Protein AF-A0A2A2H019-F1 (afdb_monomer_lite)

pLDDT: mean 72.98, std 15.95, range [39.0, 92.25]

Sequence (116 aa):
MIKTFDDFLSETIPDGFGGMSERRYVWSHLHIEQARKVWLAAQRAAKVDSLQTGPTCGGTRFIGYEEMEKKLNKSRTTIWRMVRKGELPKPKVTQGGLFLGWPEETYSEWIELQNN

Structure (mmCIF, N/CA/C/O backbone):
data_AF-A0A2A2H019-F1
#
_entry.id   AF-A0A2A2H019-F1
#
loop_
_atom_site.group_PDB
_atom_site.id
_atom_site.type_symbol
_atom_site.label_atom_id
_atom_site.label_alt_id
_atom_site.label_comp_id
_atom_site.label_asym_id
_atom_site.label_entity_id
_atom_site.label_seq_id
_atom_site.pdbx_PDB_ins_code
_atom_site.Cartn_x
_atom_site.Cartn_y
_atom_site.Cartn_z
_atom_site.occupancy
_atom_site.B_iso_or_equiv
_atom_site.auth_seq_id
_atom_site.auth_comp_id
_atom_site.auth_asym_id
_atom_site.auth_atom_id
_atom_site.pdbx_PDB_model_num
ATOM 1 N N . MET A 1 1 ? 24.109 17.524 -27.778 1.00 53.25 1 MET A N 1
ATOM 2 C CA . MET A 1 1 ? 22.737 16.964 -27.712 1.00 53.25 1 MET A CA 1
ATOM 3 C C . MET A 1 1 ? 22.307 16.742 -29.144 1.00 53.25 1 MET A C 1
ATOM 5 O O . MET A 1 1 ? 22.002 17.718 -29.817 1.00 53.25 1 MET A O 1
ATOM 9 N N . ILE A 1 2 ? 22.367 15.491 -29.596 1.00 58.34 2 ILE A N 1
ATOM 10 C CA . ILE A 1 2 ? 22.163 15.132 -30.996 1.00 58.34 2 ILE A CA 1
ATOM 11 C C . ILE A 1 2 ? 20.698 15.343 -31.365 1.00 58.34 2 ILE A C 1
ATOM 13 O O . ILE A 1 2 ? 19.823 14.644 -30.854 1.00 58.34 2 ILE A O 1
ATOM 17 N N . LYS A 1 3 ? 20.413 16.344 -32.203 1.00 63.62 3 LYS A N 1
ATOM 18 C CA . LYS A 1 3 ? 19.028 16.718 -32.563 1.00 63.62 3 LYS A CA 1
ATOM 19 C C . LYS A 1 3 ? 18.567 16.121 -33.891 1.00 63.62 3 LYS A C 1
ATOM 21 O O . LYS A 1 3 ? 17.367 15.942 -34.089 1.00 63.62 3 LYS A O 1
ATOM 26 N N . THR A 1 4 ? 19.503 15.770 -34.769 1.00 68.88 4 THR A N 1
ATOM 27 C CA . THR A 1 4 ? 19.220 15.349 -36.147 1.00 68.88 4 THR A CA 1
ATOM 28 C C . THR A 1 4 ? 20.100 14.156 -36.519 1.00 68.88 4 THR A C 1
ATOM 30 O O . THR A 1 4 ? 21.200 14.010 -36.001 1.00 68.88 4 THR A O 1
ATOM 33 N N . PHE A 1 5 ? 19.631 13.295 -37.426 1.00 60.84 5 PHE A N 1
ATOM 34 C CA . PHE A 1 5 ? 20.402 12.144 -37.918 1.00 60.84 5 PHE A CA 1
ATOM 35 C C . PHE A 1 5 ? 21.748 12.544 -38.558 1.00 60.84 5 PHE A C 1
ATOM 37 O O . PHE A 1 5 ? 22.712 11.800 -38.458 1.00 60.84 5 PHE A O 1
ATOM 44 N N . ASP A 1 6 ? 21.834 13.735 -39.154 1.00 66.69 6 ASP A N 1
ATOM 45 C CA . ASP A 1 6 ? 23.068 14.282 -39.742 1.00 66.69 6 ASP A CA 1
ATOM 46 C C . ASP A 1 6 ? 24.155 14.562 -38.681 1.00 66.69 6 ASP A C 1
ATOM 48 O O . ASP A 1 6 ? 25.321 14.227 -38.856 1.00 66.69 6 ASP A O 1
ATOM 52 N N . ASP A 1 7 ? 23.735 15.054 -37.513 1.00 68.12 7 ASP A N 1
ATOM 53 C CA . ASP A 1 7 ? 24.595 15.323 -36.354 1.00 68.12 7 ASP A CA 1
ATOM 54 C C . ASP A 1 7 ? 25.137 14.010 -35.746 1.00 68.12 7 ASP A C 1
ATOM 56 O O . ASP A 1 7 ? 26.309 13.909 -35.393 1.00 68.12 7 ASP A O 1
ATOM 60 N N . PHE A 1 8 ? 24.316 12.948 -35.744 1.00 64.19 8 PHE A N 1
ATOM 61 C CA . PHE A 1 8 ? 24.730 11.591 -35.355 1.00 64.19 8 PHE A CA 1
ATOM 62 C C . PHE A 1 8 ? 25.810 11.014 -36.285 1.00 64.19 8 PHE A C 1
ATOM 64 O O . PHE A 1 8 ? 26.733 10.329 -35.837 1.00 64.19 8 PHE A O 1
ATOM 71 N N . LEU A 1 9 ? 25.704 11.287 -37.588 1.00 65.38 9 LEU A N 1
ATOM 72 C CA . LEU A 1 9 ? 26.721 10.878 -38.554 1.00 65.38 9 LEU A CA 1
ATOM 73 C C . LEU A 1 9 ? 28.019 11.677 -38.381 1.00 65.38 9 LEU A C 1
ATOM 75 O O . LEU A 1 9 ? 29.087 11.114 -38.583 1.00 65.38 9 LEU A O 1
ATOM 79 N N . SER A 1 10 ? 27.950 12.947 -37.973 1.00 61.78 10 SER A N 1
ATOM 80 C CA . SER A 1 10 ? 29.143 13.769 -37.728 1.00 61.78 10 SER A CA 1
ATOM 81 C C . SER A 1 10 ? 29.943 13.323 -36.500 1.00 61.78 10 SER A C 1
ATOM 83 O O . SER A 1 10 ? 31.165 13.396 -36.522 1.00 61.78 10 SER A O 1
ATOM 85 N N . GLU A 1 11 ? 29.281 12.862 -35.436 1.00 63.78 11 GLU A N 1
ATOM 86 C CA . GLU A 1 11 ? 29.934 12.468 -34.173 1.00 63.78 11 GLU A CA 1
ATOM 87 C C . GLU A 1 11 ? 30.585 11.075 -34.239 1.00 63.78 11 GLU A C 1
ATOM 89 O O . GLU A 1 11 ? 31.531 10.772 -33.515 1.00 63.78 11 GLU A O 1
ATOM 94 N N . THR A 1 12 ? 30.103 10.212 -35.134 1.00 59.12 12 THR A N 1
ATOM 95 C CA . THR A 1 12 ? 30.624 8.845 -35.310 1.00 59.12 12 THR A CA 1
ATOM 96 C C . THR A 1 12 ? 31.840 8.765 -36.242 1.00 59.12 12 THR A C 1
ATOM 98 O O . THR A 1 12 ? 32.381 7.676 -36.452 1.00 59.12 12 THR A O 1
ATOM 101 N N . ILE A 1 13 ? 32.300 9.899 -36.782 1.00 56.59 13 ILE A N 1
ATOM 102 C CA . ILE A 1 13 ? 33.454 9.985 -37.682 1.00 56.59 13 ILE A CA 1
ATOM 103 C C . ILE A 1 13 ? 34.650 10.566 -36.909 1.00 56.59 13 ILE A C 1
ATOM 105 O O . ILE A 1 13 ? 34.541 11.659 -36.366 1.00 56.59 13 ILE A O 1
ATOM 109 N N . PRO A 1 14 ? 35.812 9.888 -36.864 1.00 51.22 14 PRO A N 1
ATOM 110 C CA . PRO A 1 14 ? 37.002 10.445 -36.227 1.00 51.22 14 PRO A CA 1
ATOM 111 C C . PRO A 1 14 ? 37.496 11.695 -36.978 1.00 51.22 14 PRO A C 1
ATOM 113 O O . PRO A 1 14 ? 37.620 11.665 -38.205 1.00 51.22 14 PRO A O 1
ATOM 116 N N . ASP A 1 15 ? 37.846 12.748 -36.226 1.00 53.81 15 ASP A N 1
ATOM 117 C CA . ASP A 1 15 ? 38.264 14.110 -36.641 1.00 53.81 15 ASP A CA 1
ATOM 118 C C . ASP A 1 15 ? 39.501 14.207 -37.574 1.00 53.81 15 ASP A C 1
ATOM 120 O O . ASP A 1 15 ? 40.089 15.270 -37.765 1.00 53.81 15 ASP A O 1
ATOM 124 N N . GLY A 1 16 ? 39.929 13.106 -38.192 1.00 49.03 16 GLY A N 1
ATOM 125 C CA . GLY A 1 16 ? 41.088 13.042 -39.084 1.00 49.03 16 GLY A CA 1
ATOM 126 C C . GLY A 1 16 ? 40.812 13.379 -40.554 1.00 49.03 16 GLY A C 1
ATOM 127 O O . GLY A 1 16 ? 41.742 13.357 -41.357 1.00 49.03 16 GLY A O 1
ATOM 128 N N . PHE A 1 17 ? 39.571 13.673 -40.952 1.00 41.25 17 PHE A N 1
ATOM 129 C CA . PHE A 1 17 ? 39.239 13.949 -42.354 1.00 41.25 17 PHE A CA 1
ATOM 130 C C . PHE A 1 17 ? 38.487 15.274 -42.513 1.00 41.25 17 PHE A C 1
ATOM 132 O O . PHE A 1 17 ? 37.272 15.344 -42.376 1.00 41.25 17 PHE A O 1
ATOM 139 N N . GLY A 1 18 ? 39.237 16.327 -42.851 1.00 40.25 18 GLY A N 1
ATOM 140 C CA . GLY A 1 18 ? 38.727 17.690 -43.000 1.00 40.25 18 GLY A CA 1
ATOM 141 C C . GLY A 1 18 ? 37.672 17.906 -44.097 1.00 40.25 18 GLY A C 1
ATOM 142 O O . GLY A 1 18 ? 37.574 17.138 -45.062 1.00 40.25 18 GLY A O 1
ATOM 143 N N . GLY A 1 19 ? 36.951 19.023 -43.931 1.00 39.00 19 GLY A N 1
ATOM 144 C CA . GLY A 1 19 ? 36.242 19.785 -44.967 1.00 39.00 19 GLY A CA 1
ATOM 145 C C . GLY A 1 19 ? 34.948 19.171 -45.510 1.00 39.00 19 GLY A C 1
ATOM 146 O O . GLY A 1 19 ? 34.956 18.508 -46.546 1.00 39.00 19 GLY A O 1
ATOM 147 N N . MET A 1 20 ? 33.823 19.456 -44.848 1.00 48.69 20 MET A N 1
ATOM 148 C CA . MET A 1 20 ? 32.454 19.147 -45.289 1.00 48.69 20 MET A CA 1
ATOM 149 C C . MET A 1 20 ? 31.993 20.085 -46.420 1.00 48.69 20 MET A C 1
ATOM 151 O O . MET A 1 20 ? 31.319 21.080 -46.176 1.00 48.69 20 MET A O 1
ATOM 155 N N . SER A 1 21 ? 32.330 19.787 -47.671 1.00 45.62 21 SER A N 1
ATOM 156 C CA . SER A 1 21 ? 31.594 20.349 -48.824 1.00 45.62 21 SER A CA 1
ATOM 157 C C . SER A 1 21 ? 31.738 19.538 -50.113 1.00 45.62 21 SER A C 1
ATOM 159 O O . SER A 1 21 ? 30.875 19.634 -50.981 1.00 45.62 21 SER A O 1
ATOM 161 N N . GLU A 1 22 ? 32.753 18.674 -50.225 1.00 43.28 22 GLU A N 1
ATOM 162 C CA . GLU A 1 22 ? 33.086 18.022 -51.504 1.00 43.28 22 GLU A CA 1
ATOM 163 C C . GLU A 1 22 ? 33.030 16.484 -51.498 1.00 43.28 22 GLU A C 1
ATOM 165 O O . GLU A 1 22 ? 33.234 15.843 -52.526 1.00 43.28 22 GLU A O 1
ATOM 170 N N . ARG A 1 23 ? 32.684 15.847 -50.371 1.00 45.66 23 ARG A N 1
ATOM 171 C CA . ARG A 1 23 ? 32.578 14.378 -50.277 1.00 45.66 23 ARG A CA 1
ATOM 172 C C . ARG A 1 23 ? 31.136 13.907 -50.321 1.00 45.66 23 ARG A C 1
ATOM 174 O O . ARG A 1 23 ? 30.563 13.454 -49.334 1.00 45.66 23 ARG A O 1
ATOM 181 N N . ARG A 1 24 ? 30.544 13.986 -51.506 1.00 46.31 24 ARG A N 1
ATOM 182 C CA . ARG A 1 24 ? 29.292 13.294 -51.812 1.00 46.31 24 ARG A CA 1
ATOM 183 C C . ARG A 1 24 ? 29.556 11.773 -51.756 1.00 46.31 24 ARG A C 1
ATOM 185 O O . ARG A 1 24 ? 30.108 11.210 -52.687 1.00 46.31 24 ARG A O 1
ATOM 192 N N . TYR A 1 25 ? 29.172 11.151 -50.636 1.00 51.34 25 TYR A N 1
ATOM 193 C CA . TYR A 1 25 ? 28.910 9.714 -50.431 1.00 51.34 25 TYR A CA 1
ATOM 194 C C . TYR A 1 25 ? 30.028 8.707 -50.798 1.00 51.34 25 TYR A C 1
ATOM 196 O O . TYR A 1 25 ? 29.990 8.078 -51.850 1.00 51.34 25 TYR A O 1
ATOM 204 N N . VAL A 1 26 ? 30.944 8.429 -49.856 1.00 51.91 26 VAL A N 1
ATOM 205 C CA . VAL A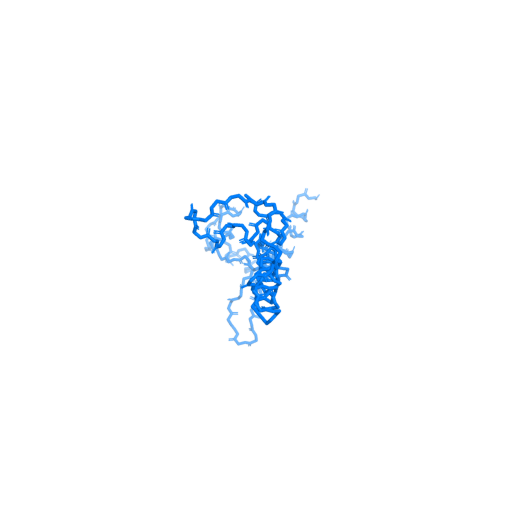 1 26 ? 31.784 7.197 -49.851 1.00 51.91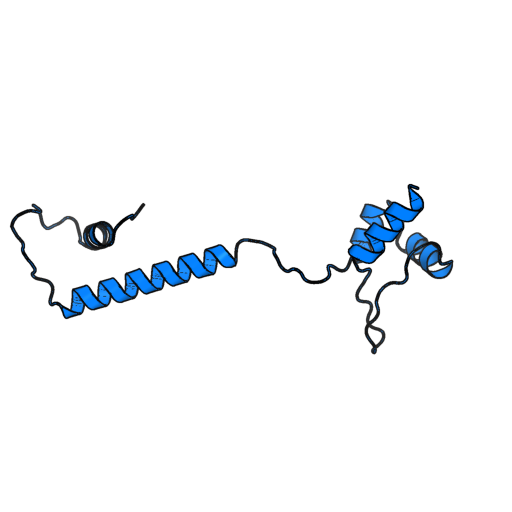 26 VAL A CA 1
ATOM 206 C C . VAL A 1 26 ? 31.295 6.199 -48.788 1.00 51.91 26 VAL A C 1
ATOM 208 O O . VAL A 1 26 ? 32.035 5.359 -48.292 1.00 51.91 26 VAL A O 1
ATOM 211 N N . TRP A 1 27 ? 30.030 6.294 -48.386 1.00 52.56 27 TRP A N 1
ATOM 212 C CA . TRP A 1 27 ? 29.377 5.257 -47.594 1.00 52.56 27 TRP A CA 1
ATOM 213 C C . TRP A 1 27 ? 28.402 4.534 -48.511 1.00 52.56 27 TRP A C 1
ATOM 215 O O . TRP A 1 27 ? 27.500 5.152 -49.077 1.00 52.56 27 TRP A O 1
ATOM 225 N N . SER A 1 28 ? 28.610 3.224 -48.693 1.00 61.69 28 SER A N 1
ATOM 226 C CA . SER A 1 28 ? 27.639 2.371 -49.381 1.00 61.69 28 SER A CA 1
ATOM 227 C C . SER A 1 28 ? 26.268 2.600 -48.750 1.00 61.69 28 SER A C 1
ATOM 229 O O . SER A 1 28 ? 26.161 2.649 -47.525 1.00 61.69 28 SER A O 1
ATOM 231 N N . HIS A 1 29 ? 25.228 2.720 -49.575 1.00 62.91 29 HIS A N 1
ATOM 232 C CA . HIS A 1 29 ? 23.835 2.900 -49.153 1.00 62.91 29 HIS A CA 1
ATOM 233 C C . HIS A 1 29 ? 23.437 1.952 -48.001 1.00 62.91 29 HIS A C 1
ATOM 235 O O . HIS A 1 29 ? 22.665 2.311 -47.115 1.00 62.91 29 HIS A O 1
ATOM 241 N N . LEU A 1 30 ? 24.042 0.760 -47.961 1.00 64.44 30 LEU A N 1
ATOM 242 C CA . LEU A 1 30 ? 23.884 -0.221 -46.892 1.00 64.44 30 LEU A CA 1
ATOM 243 C C . LEU A 1 30 ? 24.322 0.286 -45.506 1.00 64.44 30 LEU A C 1
ATOM 245 O O . LEU A 1 30 ? 23.625 0.036 -44.526 1.00 64.44 30 LEU A O 1
ATOM 249 N N . HIS A 1 31 ? 25.444 0.997 -45.410 1.00 66.19 31 HIS A N 1
ATOM 250 C CA . HIS A 1 31 ? 25.944 1.516 -44.137 1.00 66.19 31 HIS A CA 1
ATOM 251 C C . HIS A 1 31 ? 25.090 2.681 -43.615 1.00 66.19 31 HIS A C 1
ATOM 253 O O . HIS A 1 31 ? 24.865 2.791 -42.411 1.00 66.19 31 HIS A O 1
ATOM 259 N N . ILE A 1 32 ? 24.550 3.508 -44.514 1.00 68.88 32 ILE A N 1
ATOM 260 C CA . ILE A 1 32 ? 23.616 4.586 -44.152 1.00 68.88 32 ILE A CA 1
ATOM 261 C C . ILE A 1 32 ? 22.310 3.997 -43.610 1.00 68.88 32 ILE A C 1
ATOM 263 O O . ILE A 1 32 ? 21.811 4.425 -42.569 1.00 68.88 32 ILE A O 1
ATOM 267 N N . GLU A 1 33 ? 21.796 2.948 -44.254 1.00 74.56 33 GLU A N 1
ATOM 268 C CA . GLU A 1 33 ? 20.613 2.223 -43.784 1.00 74.56 33 GLU A CA 1
ATOM 269 C C . GLU A 1 33 ? 20.846 1.513 -42.439 1.00 74.56 33 GLU A C 1
ATOM 271 O O . GLU A 1 33 ? 19.950 1.464 -41.594 1.00 74.56 33 GLU A O 1
ATOM 276 N N . GLN A 1 34 ? 22.049 0.986 -42.196 1.00 78.06 34 GLN A N 1
ATOM 277 C CA . GLN A 1 34 ? 22.416 0.402 -40.902 1.00 78.06 34 GLN A CA 1
ATOM 278 C C . GLN A 1 34 ? 22.457 1.460 -39.794 1.00 78.06 34 GLN A C 1
ATOM 280 O O . GLN A 1 34 ? 21.817 1.274 -38.756 1.00 78.06 34 GLN A O 1
ATOM 285 N N . ALA A 1 35 ? 23.124 2.592 -40.032 1.00 77.56 35 ALA A N 1
ATOM 286 C CA . ALA A 1 35 ? 23.165 3.708 -39.087 1.00 77.56 35 ALA A CA 1
ATOM 287 C C . ALA A 1 35 ? 21.753 4.230 -38.771 1.00 77.56 35 ALA A C 1
ATOM 289 O O . ALA A 1 35 ? 21.411 4.460 -37.608 1.00 77.56 35 ALA A O 1
ATOM 290 N N . ARG A 1 36 ? 20.882 4.320 -39.785 1.00 78.06 36 ARG A N 1
ATOM 291 C CA . ARG A 1 36 ? 19.479 4.722 -39.623 1.00 78.06 36 ARG A CA 1
ATOM 292 C C . ARG A 1 36 ? 18.691 3.759 -38.738 1.00 78.06 36 ARG A C 1
ATOM 294 O O . ARG A 1 36 ? 17.922 4.202 -37.885 1.00 78.06 36 ARG A O 1
ATOM 301 N N . LYS A 1 37 ? 18.880 2.447 -38.902 1.00 84.12 37 LYS A N 1
ATOM 302 C CA . LYS A 1 37 ? 18.227 1.429 -38.058 1.00 84.12 37 LYS A CA 1
ATOM 303 C C . LYS A 1 37 ? 18.658 1.537 -36.598 1.00 84.12 37 LYS A C 1
ATOM 305 O O . LYS A 1 37 ? 17.797 1.469 -35.723 1.00 84.12 37 LYS A O 1
ATOM 310 N N . VAL A 1 38 ? 19.950 1.743 -36.345 1.00 85.19 38 VAL A N 1
ATOM 311 C CA . VAL A 1 38 ? 20.494 1.927 -34.988 1.00 85.19 38 VAL A CA 1
ATOM 312 C C . VAL A 1 38 ? 19.934 3.195 -34.347 1.00 85.19 38 VAL A C 1
ATOM 314 O O . VAL A 1 38 ? 19.433 3.140 -33.227 1.00 85.19 38 VAL A O 1
ATOM 317 N N . TRP A 1 39 ? 19.920 4.311 -35.077 1.00 82.31 39 TRP A N 1
ATOM 318 C CA . TRP A 1 39 ? 19.361 5.574 -34.591 1.00 82.31 39 TRP A CA 1
ATOM 319 C C . TRP A 1 39 ? 17.865 5.460 -34.252 1.00 82.31 39 TRP A C 1
ATOM 321 O O . TRP A 1 39 ? 17.432 5.872 -33.176 1.00 82.31 39 TRP A O 1
ATOM 331 N N . LEU A 1 40 ? 17.073 4.808 -35.113 1.00 83.25 40 LEU A N 1
ATOM 332 C CA . LEU A 1 40 ? 15.653 4.546 -34.849 1.00 83.25 40 LEU A CA 1
ATOM 333 C C . LEU A 1 40 ? 15.436 3.599 -33.658 1.00 83.25 40 LEU A C 1
ATOM 335 O O . LEU A 1 40 ? 14.471 3.765 -32.911 1.00 83.25 40 LEU A O 1
ATOM 339 N N . ALA A 1 41 ? 16.303 2.602 -33.470 1.00 83.75 41 ALA A N 1
ATOM 340 C CA . ALA A 1 41 ? 16.246 1.705 -32.318 1.00 83.75 41 ALA A CA 1
ATOM 341 C C . ALA A 1 41 ? 16.566 2.446 -31.010 1.00 83.75 41 ALA A C 1
ATOM 343 O O . ALA A 1 41 ? 15.831 2.292 -30.036 1.00 83.75 41 ALA A O 1
ATOM 344 N N . ALA A 1 42 ? 17.587 3.307 -31.012 1.00 80.31 42 ALA A N 1
ATOM 345 C CA . ALA A 1 42 ? 17.952 4.141 -29.870 1.00 80.31 42 ALA A CA 1
ATOM 346 C C . ALA A 1 42 ? 16.829 5.120 -29.489 1.00 80.31 42 ALA A C 1
ATOM 348 O O . ALA A 1 42 ? 16.487 5.238 -28.314 1.00 80.31 42 ALA A O 1
ATOM 349 N N . GLN A 1 43 ? 16.177 5.753 -30.471 1.00 79.38 43 GLN A N 1
ATOM 350 C CA . GLN A 1 43 ? 15.012 6.609 -30.216 1.00 79.38 43 GLN A CA 1
ATOM 351 C C . GLN A 1 43 ? 13.829 5.842 -29.622 1.00 79.38 43 GLN A C 1
ATOM 353 O O . GLN A 1 43 ? 13.159 6.342 -28.718 1.00 79.38 43 GLN A O 1
ATOM 358 N N . ARG A 1 44 ? 13.555 4.627 -30.114 1.00 77.38 44 ARG A N 1
ATOM 359 C CA . ARG A 1 44 ? 12.497 3.774 -29.554 1.00 77.38 44 ARG A CA 1
ATOM 360 C C . ARG A 1 44 ? 12.816 3.366 -28.120 1.00 77.38 44 ARG A C 1
ATOM 362 O O . ARG A 1 44 ? 11.928 3.460 -27.283 1.00 77.38 44 ARG A O 1
ATOM 369 N N . ALA A 1 45 ? 14.057 2.977 -27.834 1.00 72.12 45 ALA A N 1
ATOM 370 C CA . ALA A 1 45 ? 14.499 2.641 -26.483 1.00 72.12 45 ALA A CA 1
ATOM 371 C C . ALA A 1 45 ? 14.367 3.841 -25.532 1.00 72.12 45 ALA A C 1
ATOM 373 O O . ALA A 1 45 ? 13.755 3.710 -24.479 1.00 72.12 45 ALA A O 1
ATOM 374 N N . ALA A 1 46 ? 14.818 5.030 -25.945 1.00 69.31 46 ALA A N 1
ATOM 375 C CA . ALA A 1 46 ? 14.677 6.257 -25.159 1.00 69.31 46 ALA A CA 1
ATOM 376 C C . ALA A 1 46 ? 13.206 6.649 -24.925 1.00 69.31 46 ALA A C 1
ATOM 378 O O . ALA A 1 46 ? 12.839 7.104 -23.844 1.00 69.31 46 ALA A O 1
ATOM 379 N N . LYS A 1 47 ? 12.330 6.435 -25.917 1.00 66.06 47 LYS A N 1
ATOM 380 C CA . LYS A 1 47 ? 10.889 6.672 -25.763 1.00 66.06 47 LYS A CA 1
ATOM 381 C C . LYS A 1 47 ? 10.242 5.670 -24.801 1.00 66.06 47 LYS A C 1
ATOM 383 O O . LYS A 1 47 ? 9.381 6.064 -24.022 1.00 66.06 47 LYS A O 1
ATOM 388 N N . VAL A 1 48 ? 10.65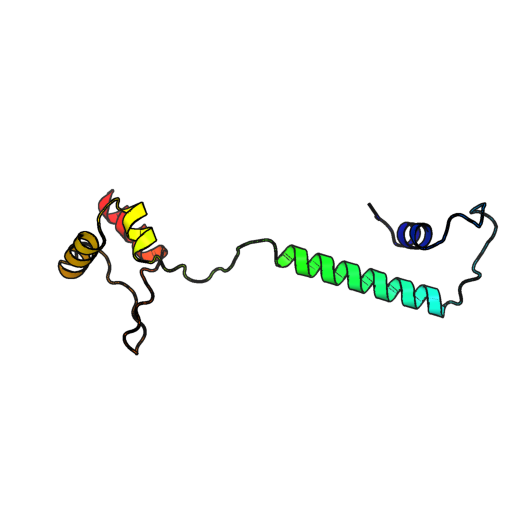1 4.403 -24.831 1.00 62.84 48 VAL A N 1
ATOM 389 C CA . VAL A 1 48 ? 10.174 3.378 -23.886 1.00 62.84 48 VAL A CA 1
ATOM 390 C C . VAL A 1 48 ? 10.653 3.679 -22.462 1.00 62.84 48 VAL A C 1
ATOM 392 O O . VAL A 1 48 ? 9.857 3.594 -21.533 1.00 62.84 48 VAL A O 1
ATOM 395 N N . ASP A 1 49 ? 11.892 4.137 -22.300 1.00 57.91 49 ASP A N 1
ATOM 396 C CA . ASP A 1 49 ? 12.465 4.519 -21.002 1.00 57.91 49 ASP A CA 1
ATOM 397 C C . ASP A 1 49 ? 11.780 5.764 -20.398 1.00 57.91 49 ASP A C 1
ATOM 399 O O . ASP A 1 49 ? 11.478 5.818 -19.203 1.00 57.91 49 ASP A O 1
ATOM 403 N N . SER A 1 50 ? 11.383 6.727 -21.242 1.00 54.91 50 SER A N 1
ATOM 404 C CA . SER A 1 50 ? 10.569 7.880 -20.815 1.00 54.91 50 SER A CA 1
ATOM 405 C C . SER A 1 50 ? 9.151 7.511 -20.351 1.00 54.91 50 SER A C 1
ATOM 407 O O . SER A 1 50 ? 8.502 8.297 -19.667 1.00 54.91 50 SER A O 1
ATOM 409 N N . LEU A 1 51 ? 8.669 6.309 -20.688 1.00 52.84 51 LEU A N 1
ATOM 410 C CA . LEU A 1 51 ? 7.406 5.762 -20.181 1.00 52.84 51 LEU A CA 1
ATOM 411 C C . LEU A 1 51 ? 7.603 4.913 -18.910 1.00 52.84 51 LEU A C 1
ATOM 413 O O . LEU A 1 51 ? 6.618 4.482 -18.316 1.00 52.84 51 LEU A O 1
ATOM 417 N N . GLN A 1 52 ? 8.850 4.674 -18.490 1.00 51.41 52 GLN A N 1
ATOM 418 C CA . GLN A 1 52 ? 9.214 3.852 -17.327 1.00 51.41 52 GLN A CA 1
ATOM 419 C C . GLN A 1 52 ? 9.812 4.662 -16.164 1.00 51.41 52 GLN A C 1
ATOM 421 O O . GLN A 1 52 ? 9.940 4.141 -15.059 1.00 51.41 52 GLN A O 1
ATOM 426 N N . THR A 1 53 ? 10.084 5.955 -16.351 1.00 44.28 53 THR A N 1
ATOM 427 C CA . THR A 1 53 ? 10.590 6.874 -15.311 1.00 44.28 53 THR A CA 1
ATOM 428 C C . THR A 1 53 ? 9.487 7.694 -14.636 1.00 44.28 53 THR A C 1
ATOM 430 O O . THR A 1 53 ? 9.628 8.879 -14.345 1.00 44.28 53 THR A O 1
ATOM 433 N N . GLY A 1 54 ? 8.379 7.032 -14.317 1.00 46.34 54 GLY A N 1
ATOM 434 C CA . GLY A 1 54 ? 7.427 7.499 -13.317 1.00 46.34 54 GLY A CA 1
ATOM 435 C C . GLY A 1 54 ? 7.046 6.325 -12.420 1.00 46.34 54 GLY A C 1
ATOM 436 O O . GLY A 1 54 ? 6.773 5.247 -12.949 1.00 46.34 54 GLY A O 1
ATOM 437 N N . PRO A 1 55 ? 6.978 6.469 -11.082 1.00 50.06 55 PRO A N 1
ATOM 438 C CA . PRO A 1 55 ? 6.346 5.467 -10.231 1.00 50.06 55 PRO A CA 1
ATOM 439 C C . PRO A 1 55 ? 4.818 5.512 -10.421 1.00 50.06 55 PRO A C 1
ATOM 441 O O . PRO A 1 55 ? 4.067 5.749 -9.479 1.00 50.06 55 PRO A O 1
ATOM 444 N N . THR A 1 56 ? 4.335 5.307 -11.645 1.00 51.91 56 THR A N 1
ATOM 445 C CA . THR A 1 56 ? 2.919 5.128 -11.969 1.00 51.91 56 THR A CA 1
ATOM 446 C C . THR A 1 56 ? 2.660 3.648 -12.183 1.00 51.91 56 THR A C 1
ATOM 448 O O . THR A 1 56 ? 2.400 3.187 -13.289 1.00 51.91 56 THR A O 1
ATOM 451 N N . CYS A 1 57 ? 2.706 2.897 -11.088 1.00 41.75 57 CYS A N 1
ATOM 452 C CA . CYS A 1 57 ? 1.830 1.747 -10.962 1.00 41.75 57 CYS A CA 1
ATOM 453 C C . CYS A 1 57 ? 0.575 2.263 -10.269 1.00 41.75 57 CYS A C 1
ATOM 455 O O . CYS A 1 57 ? 0.573 2.454 -9.053 1.00 41.75 57 CYS A O 1
ATOM 457 N N . GLY A 1 58 ? -0.489 2.479 -11.043 1.00 50.44 58 GLY A N 1
ATOM 458 C CA . GLY A 1 58 ? -1.863 2.478 -10.538 1.00 50.44 58 GLY A CA 1
ATOM 459 C C . GLY A 1 58 ? -2.243 1.071 -10.068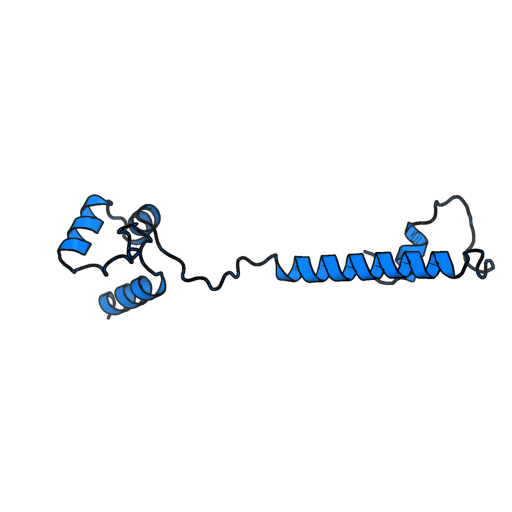 1.00 50.44 58 GLY A C 1
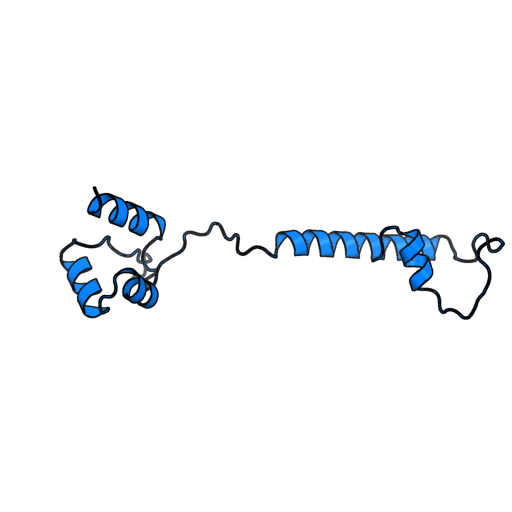ATOM 460 O O . GLY A 1 58 ? -3.159 0.455 -10.594 1.00 50.44 58 GLY A O 1
ATOM 461 N N . GLY A 1 59 ? -1.453 0.523 -9.147 1.00 54.31 59 GLY A N 1
ATOM 462 C CA . GLY A 1 59 ? -1.764 -0.668 -8.383 1.00 54.31 59 GLY A CA 1
ATOM 463 C C . GLY A 1 59 ? -2.282 -0.205 -7.036 1.00 54.31 59 GLY A C 1
ATOM 464 O O . GLY A 1 59 ? -1.732 0.736 -6.465 1.00 54.31 59 GLY A O 1
ATOM 465 N N . THR A 1 60 ? -3.339 -0.843 -6.545 1.00 67.44 60 THR A N 1
ATOM 466 C CA . THR A 1 60 ? -3.886 -0.611 -5.207 1.00 67.44 60 THR A CA 1
ATOM 467 C C . THR A 1 60 ? -2.741 -0.651 -4.197 1.00 67.44 60 THR A C 1
ATOM 469 O O . THR A 1 60 ? -2.184 -1.716 -3.924 1.00 67.44 60 THR A O 1
ATOM 472 N N . ARG A 1 61 ? -2.320 0.517 -3.703 1.00 79.31 61 ARG A N 1
ATOM 473 C CA . ARG A 1 61 ? -1.244 0.602 -2.720 1.00 79.31 61 ARG A CA 1
ATOM 474 C C . ARG A 1 61 ? -1.784 0.075 -1.404 1.00 79.31 61 ARG A C 1
ATOM 476 O O . ARG A 1 61 ? -2.836 0.511 -0.936 1.00 79.31 61 ARG A O 1
ATOM 483 N N . PHE A 1 62 ? -1.078 -0.897 -0.844 1.00 85.00 62 PHE A N 1
ATOM 484 C CA . PHE A 1 62 ? -1.397 -1.451 0.459 1.00 85.00 62 PHE A CA 1
ATOM 485 C C . PHE A 1 62 ? -0.470 -0.840 1.494 1.00 85.00 62 PHE A C 1
ATOM 487 O O . PHE A 1 62 ? 0.748 -0.899 1.363 1.00 85.00 62 PHE A O 1
ATOM 494 N N . ILE A 1 63 ? -1.073 -0.283 2.531 1.00 87.94 63 ILE A N 1
ATOM 495 C CA . ILE A 1 63 ? -0.394 0.259 3.689 1.00 87.94 63 ILE A CA 1
ATOM 496 C C . ILE A 1 63 ? -0.100 -0.910 4.631 1.00 87.94 63 ILE A C 1
ATOM 498 O O . ILE A 1 63 ? -1.009 -1.622 5.076 1.00 87.94 63 ILE A O 1
ATOM 502 N N . GLY A 1 64 ? 1.183 -1.130 4.906 1.00 88.88 64 GLY A N 1
ATOM 503 C CA . GLY A 1 64 ? 1.647 -2.105 5.893 1.00 88.88 64 GLY A CA 1
ATOM 504 C C . GLY A 1 64 ? 1.551 -1.572 7.325 1.00 88.88 64 GLY A C 1
ATOM 505 O O . GLY A 1 64 ? 1.220 -0.413 7.557 1.00 88.88 64 GLY A O 1
ATOM 506 N N . TYR A 1 65 ? 1.893 -2.401 8.315 1.00 87.31 65 TYR A N 1
ATOM 507 C CA . TYR A 1 65 ? 1.877 -1.972 9.721 1.00 87.31 65 TYR A CA 1
ATOM 508 C C . TYR A 1 65 ? 2.813 -0.791 10.000 1.00 87.31 65 TYR A C 1
ATOM 510 O O . TYR A 1 65 ? 2.390 0.134 10.680 1.00 87.31 65 TYR A O 1
ATOM 518 N N . GLU A 1 66 ? 4.037 -0.794 9.466 1.00 87.38 66 GLU A N 1
ATOM 519 C CA . GLU A 1 66 ? 5.021 0.273 9.717 1.00 87.38 66 GLU A CA 1
ATOM 520 C C . GLU A 1 66 ? 4.534 1.642 9.227 1.00 87.38 66 GLU A C 1
ATOM 522 O O . GLU A 1 66 ? 4.707 2.660 9.894 1.00 87.38 66 GLU A O 1
ATOM 527 N N . GLU A 1 67 ? 3.895 1.682 8.060 1.00 89.19 67 GLU A N 1
ATOM 528 C CA . GLU A 1 67 ? 3.296 2.914 7.553 1.00 89.19 67 GLU A CA 1
ATOM 529 C C . GLU A 1 67 ? 2.074 3.326 8.373 1.00 89.19 67 GLU A C 1
ATOM 531 O O . GLU A 1 67 ? 1.895 4.509 8.653 1.00 89.19 67 GLU A O 1
ATOM 536 N N . MET A 1 68 ? 1.263 2.362 8.812 1.00 88.19 68 MET A N 1
ATOM 537 C CA . MET A 1 68 ? 0.120 2.617 9.688 1.00 88.19 68 MET A CA 1
ATOM 538 C C . MET A 1 68 ? 0.551 3.229 11.025 1.00 88.19 68 MET A C 1
ATOM 540 O O . MET A 1 68 ? -0.080 4.169 11.507 1.00 88.19 68 MET A O 1
ATOM 544 N N . GLU A 1 69 ? 1.642 2.723 11.604 1.00 91.12 69 GLU A N 1
ATOM 545 C CA . GLU A 1 69 ? 2.243 3.261 12.826 1.00 91.12 69 GLU A CA 1
ATOM 546 C C . GLU A 1 69 ? 2.680 4.712 12.634 1.00 91.12 69 GLU A C 1
ATOM 548 O O . GLU A 1 69 ? 2.376 5.551 13.481 1.00 91.12 69 GLU A O 1
ATOM 553 N N . LYS A 1 70 ? 3.315 5.029 11.498 1.00 89.62 70 LYS A N 1
ATOM 554 C CA . LYS A 1 70 ? 3.723 6.400 11.156 1.00 89.62 70 LYS A CA 1
ATOM 555 C C . LYS A 1 70 ? 2.527 7.327 10.937 1.00 89.62 70 LYS A C 1
ATOM 557 O O . LYS A 1 70 ? 2.532 8.440 11.453 1.00 89.62 70 LYS A O 1
ATOM 562 N N . LYS A 1 71 ? 1.503 6.884 10.198 1.00 87.12 71 LYS A N 1
ATOM 563 C CA . LYS A 1 71 ? 0.327 7.712 9.869 1.00 87.12 71 LYS A CA 1
ATOM 564 C C . LYS A 1 71 ? -0.548 8.002 11.093 1.00 87.12 71 LYS A C 1
ATOM 566 O O . LYS A 1 71 ? -1.027 9.119 11.244 1.00 87.12 71 LYS A O 1
ATOM 571 N N . LEU A 1 72 ? -0.751 7.016 11.968 1.00 86.69 72 LEU A N 1
ATOM 572 C CA . LEU A 1 72 ? -1.597 7.154 13.164 1.00 86.69 72 LEU A CA 1
ATOM 573 C C . LEU A 1 72 ? -0.821 7.590 14.413 1.00 86.69 72 LEU A C 1
ATOM 575 O O . LEU A 1 72 ? -1.441 7.878 15.436 1.00 86.69 72 LEU A O 1
ATOM 579 N N . ASN A 1 73 ? 0.514 7.582 14.354 1.00 90.69 73 ASN A N 1
ATOM 580 C CA . ASN A 1 73 ? 1.417 7.781 15.489 1.00 90.69 73 ASN A CA 1
ATOM 581 C C . ASN A 1 73 ? 1.053 6.899 16.703 1.00 90.69 73 ASN A C 1
ATOM 583 O O . ASN A 1 73 ? 1.042 7.333 17.857 1.00 90.69 73 ASN A O 1
ATOM 587 N N . LYS A 1 74 ? 0.678 5.645 16.430 1.00 90.31 74 LYS A N 1
ATOM 588 C CA . LYS A 1 74 ? 0.249 4.646 17.420 1.00 90.31 74 LYS A CA 1
ATOM 589 C C . LYS A 1 74 ? 1.044 3.367 17.215 1.00 90.31 74 LYS A C 1
ATOM 591 O O . LYS A 1 74 ? 1.393 3.029 16.094 1.00 90.31 74 LYS A O 1
ATOM 596 N N . SER A 1 75 ? 1.271 2.617 18.290 1.00 91.38 75 SER A N 1
ATOM 597 C CA . SER A 1 75 ? 1.955 1.324 18.206 1.00 91.38 75 SER A CA 1
ATOM 598 C C . SER A 1 75 ? 1.119 0.267 17.478 1.00 91.38 75 SER A C 1
ATOM 600 O O . SER A 1 75 ? -0.115 0.256 17.567 1.00 91.38 75 SER A O 1
ATOM 602 N N . ARG A 1 76 ? 1.784 -0.702 16.844 1.00 89.62 76 ARG A N 1
ATOM 603 C CA . ARG A 1 76 ? 1.173 -1.858 16.168 1.00 89.62 76 ARG A CA 1
ATOM 604 C C . ARG A 1 76 ? 0.160 -2.598 17.032 1.00 89.62 76 ARG A C 1
ATOM 606 O O . ARG A 1 76 ? -0.900 -2.987 16.547 1.00 89.62 76 ARG A O 1
ATOM 613 N N . THR A 1 77 ? 0.449 -2.776 18.318 1.00 91.62 77 THR A N 1
ATOM 614 C CA . THR A 1 77 ? -0.465 -3.408 19.284 1.00 91.62 77 THR A CA 1
ATOM 615 C C . THR A 1 77 ? -1.736 -2.592 19.490 1.00 91.62 77 THR A C 1
ATOM 617 O O . THR A 1 77 ? -2.818 -3.166 19.615 1.00 91.62 77 THR A O 1
ATOM 620 N N . THR A 1 78 ? -1.627 -1.264 19.500 1.00 92.25 78 THR A N 1
ATOM 621 C CA . THR A 1 78 ? -2.780 -0.359 19.592 1.00 92.25 78 THR A CA 1
ATOM 622 C C . THR A 1 78 ? -3.616 -0.430 18.322 1.00 92.25 78 THR A C 1
ATOM 624 O O . THR A 1 78 ? -4.824 -0.632 18.406 1.00 92.25 78 THR A O 1
ATOM 627 N N . ILE A 1 79 ? -2.971 -0.374 17.157 1.00 90.19 79 ILE A N 1
ATOM 628 C CA . ILE A 1 79 ? -3.626 -0.516 15.850 1.00 90.19 79 ILE A CA 1
ATOM 629 C C . ILE A 1 79 ? -4.380 -1.848 15.774 1.00 90.19 79 ILE A C 1
ATOM 631 O O . ILE A 1 79 ? -5.553 -1.879 15.418 1.00 90.19 79 ILE A O 1
ATOM 635 N N . TRP A 1 80 ? -3.763 -2.952 16.202 1.00 89.31 80 TRP A N 1
ATOM 636 C CA . TRP A 1 80 ? -4.429 -4.256 16.228 1.00 89.31 80 TRP A CA 1
ATOM 637 C C . TRP A 1 80 ? -5.656 -4.291 17.145 1.00 89.31 80 TRP A C 1
ATOM 639 O O . TRP A 1 80 ? -6.680 -4.877 16.791 1.00 89.31 80 TRP A O 1
ATOM 649 N N . ARG A 1 81 ? -5.585 -3.642 18.315 1.00 91.00 81 ARG A N 1
ATOM 650 C CA . ARG A 1 81 ? -6.735 -3.516 19.223 1.00 91.00 81 ARG A CA 1
ATOM 651 C C . ARG A 1 81 ? -7.865 -2.715 18.584 1.00 91.00 81 ARG A C 1
ATOM 653 O O . ARG A 1 81 ? -9.007 -3.148 18.676 1.00 91.00 81 ARG A O 1
ATOM 660 N N . MET A 1 82 ? -7.554 -1.607 17.918 1.00 88.94 82 MET A N 1
ATOM 661 C CA . MET A 1 82 ? -8.538 -0.782 17.207 1.00 88.94 82 MET A CA 1
ATOM 662 C C . MET A 1 82 ? -9.212 -1.560 16.069 1.00 88.94 82 MET A C 1
ATOM 664 O O . MET A 1 82 ? -10.435 -1.548 15.957 1.00 88.94 82 MET A O 1
ATOM 668 N N . VAL A 1 83 ? -8.442 -2.328 15.292 1.00 89.25 83 VAL A N 1
ATOM 669 C CA . VAL A 1 83 ? -8.975 -3.221 14.245 1.00 89.25 83 VAL A CA 1
ATOM 670 C C . VAL A 1 83 ? -9.905 -4.276 14.848 1.00 89.25 83 VAL A C 1
ATOM 672 O O . VAL A 1 83 ? -10.977 -4.541 14.309 1.00 89.25 83 VAL A O 1
ATOM 675 N N . ARG A 1 84 ? -9.538 -4.858 15.998 1.00 87.12 84 ARG A N 1
ATOM 676 C CA . ARG A 1 84 ? -10.392 -5.817 16.719 1.00 87.12 84 ARG A CA 1
ATOM 677 C C . ARG A 1 84 ? -11.680 -5.194 17.251 1.00 87.12 84 ARG A C 1
ATOM 679 O O . ARG A 1 84 ? -12.701 -5.871 17.269 1.00 87.12 84 ARG A O 1
ATOM 686 N N . LYS A 1 85 ? -11.618 -3.941 17.700 1.00 88.56 85 LYS A N 1
ATOM 687 C CA . LYS A 1 85 ? -12.777 -3.178 18.176 1.00 88.56 85 LYS A CA 1
ATOM 688 C C . LYS A 1 85 ? -13.680 -2.683 17.042 1.00 88.56 85 LYS A C 1
ATOM 690 O O . LYS A 1 85 ? -14.810 -2.302 17.316 1.00 88.56 85 LYS A O 1
ATOM 695 N N . GLY A 1 86 ? -13.201 -2.700 15.797 1.00 84.88 86 GLY A N 1
ATOM 696 C CA . GLY A 1 86 ? -13.914 -2.148 14.642 1.00 84.88 86 GLY A CA 1
ATOM 697 C C . GLY A 1 86 ? -13.779 -0.631 14.495 1.00 84.88 86 GLY A C 1
ATOM 698 O O . GLY A 1 86 ? -14.503 -0.040 13.707 1.00 84.88 86 GLY A O 1
ATOM 699 N N . GLU A 1 87 ? -12.854 -0.007 15.230 1.00 83.38 87 GLU A N 1
ATOM 700 C CA . GLU A 1 87 ? -12.556 1.430 15.133 1.00 83.38 87 GLU A CA 1
ATOM 701 C C . GLU A 1 87 ? -11.721 1.757 13.881 1.00 83.38 87 GLU A C 1
ATOM 703 O O . GLU A 1 87 ? -11.760 2.877 13.389 1.00 83.38 87 GLU A O 1
ATOM 708 N N . LEU A 1 88 ? -10.971 0.778 13.362 1.00 85.69 88 LEU A N 1
ATOM 709 C CA . LEU A 1 88 ? -10.188 0.865 12.124 1.00 85.69 88 LEU A CA 1
ATOM 710 C C . LEU A 1 88 ? -10.756 -0.105 11.073 1.00 85.69 88 LEU A C 1
ATOM 712 O O . LEU A 1 88 ? -11.254 -1.178 11.443 1.00 85.69 88 LEU A O 1
ATOM 716 N N . PRO A 1 89 ? -10.631 0.206 9.766 1.00 85.81 89 PRO A N 1
ATOM 717 C CA . PRO A 1 89 ? -11.034 -0.707 8.710 1.00 85.81 89 PRO A CA 1
ATOM 718 C C . PRO A 1 89 ? -10.244 -2.014 8.803 1.00 85.81 89 PRO A C 1
ATOM 720 O O . PRO A 1 89 ? -9.108 -2.064 9.287 1.00 85.81 89 PRO A O 1
ATOM 723 N N . LYS A 1 90 ? -10.848 -3.111 8.345 1.00 86.38 90 LYS A N 1
ATOM 724 C CA . LYS A 1 90 ? -10.185 -4.418 8.356 1.00 86.38 90 LYS A CA 1
ATOM 725 C C . LYS A 1 90 ? -9.140 -4.476 7.236 1.00 86.38 90 LYS A C 1
ATOM 727 O O . LYS A 1 90 ? -9.449 -4.068 6.115 1.00 86.38 90 LYS A O 1
ATOM 732 N N . PRO A 1 91 ? -7.931 -4.999 7.503 1.00 87.50 91 PRO A N 1
ATOM 733 C CA . PRO A 1 91 ? -6.943 -5.198 6.453 1.00 87.50 91 PRO A CA 1
ATOM 734 C C . PRO A 1 91 ? -7.446 -6.234 5.448 1.00 87.50 91 PRO A C 1
ATOM 736 O O . PRO A 1 91 ? -8.180 -7.165 5.798 1.00 87.50 91 PRO A O 1
ATOM 739 N N . LYS A 1 92 ? -7.012 -6.102 4.197 1.00 86.19 92 LYS A N 1
ATOM 740 C CA . LYS A 1 92 ? -7.206 -7.142 3.193 1.00 86.19 92 LYS A CA 1
ATOM 741 C C . LYS A 1 92 ? -6.286 -8.314 3.522 1.00 86.19 92 LYS A C 1
ATOM 743 O O . LYS A 1 92 ? -5.098 -8.156 3.815 1.00 86.19 92 LYS A O 1
ATOM 748 N N . VAL A 1 93 ? -6.865 -9.503 3.463 1.00 86.19 93 VAL A N 1
ATOM 749 C CA . VAL A 1 93 ? -6.164 -10.776 3.587 1.00 86.19 93 VAL A CA 1
ATOM 750 C C . VAL A 1 93 ? -6.433 -11.587 2.328 1.00 86.19 93 VAL A C 1
ATOM 752 O O . VAL A 1 93 ? -7.547 -11.563 1.798 1.00 86.19 93 VAL A O 1
ATOM 755 N N . THR A 1 94 ? -5.417 -12.279 1.822 1.00 84.19 94 THR A N 1
ATOM 756 C CA . THR A 1 94 ? -5.584 -13.228 0.715 1.00 84.19 94 THR A CA 1
ATOM 757 C C . THR A 1 94 ? -6.469 -14.388 1.176 1.00 84.19 94 THR A C 1
ATOM 759 O O . THR A 1 94 ? -6.535 -14.689 2.367 1.00 84.19 94 THR A O 1
ATOM 762 N N . GLN A 1 95 ? -7.096 -15.109 0.242 1.00 77.94 95 GLN A N 1
ATOM 763 C CA . GLN A 1 95 ? -7.886 -16.314 0.537 1.00 77.94 95 GLN A CA 1
ATOM 764 C C . GLN A 1 95 ? -7.105 -17.378 1.343 1.00 77.94 95 GLN A C 1
ATOM 766 O O . GLN A 1 95 ? -7.705 -18.149 2.081 1.00 77.94 95 GLN A O 1
ATOM 771 N N . GLY A 1 96 ? -5.768 -17.376 1.262 1.00 78.75 96 GLY A N 1
ATOM 772 C CA . GLY A 1 96 ? -4.874 -18.220 2.067 1.00 78.75 96 GLY A CA 1
ATOM 773 C C . GLY A 1 96 ? -4.478 -17.660 3.443 1.00 78.75 96 GLY A C 1
ATOM 774 O O . GLY A 1 96 ? -3.576 -18.204 4.069 1.00 78.75 96 GLY A O 1
ATOM 775 N N . GLY A 1 97 ? -5.079 -16.560 3.909 1.00 81.56 97 GLY A N 1
ATOM 776 C CA . GLY A 1 97 ? -4.788 -15.964 5.222 1.00 81.56 97 GLY A CA 1
ATOM 777 C C . GLY A 1 97 ? -3.520 -15.103 5.287 1.00 81.56 97 GLY A C 1
ATOM 778 O O . GLY A 1 97 ? -3.156 -14.635 6.364 1.00 81.56 97 GLY A O 1
ATOM 779 N N . LEU A 1 98 ? -2.855 -14.857 4.153 1.00 84.19 98 LEU A N 1
ATOM 780 C CA . LEU A 1 98 ? -1.718 -13.940 4.092 1.00 84.19 98 LEU A CA 1
ATOM 781 C C . LEU A 1 98 ? -2.198 -12.490 4.237 1.00 84.19 98 LEU A C 1
ATOM 783 O O . LEU A 1 98 ? -3.101 -12.047 3.527 1.00 84.19 98 LEU A O 1
ATOM 787 N N . PHE A 1 99 ? -1.572 -11.751 5.147 1.00 85.69 99 PHE A N 1
ATOM 788 C CA . PHE A 1 99 ? -1.821 -10.328 5.352 1.00 85.69 99 PHE A CA 1
ATOM 789 C C . PHE A 1 99 ? -1.255 -9.507 4.185 1.00 85.69 99 PHE A C 1
ATOM 791 O O . PHE A 1 99 ? -0.050 -9.539 3.947 1.00 85.69 99 PHE A O 1
ATOM 798 N N . LEU A 1 100 ? -2.121 -8.768 3.484 1.00 83.69 100 LEU A N 1
ATOM 799 C CA . LEU A 1 100 ? -1.729 -7.860 2.396 1.00 83.69 100 LEU A CA 1
ATOM 800 C C . LEU A 1 100 ? -1.576 -6.412 2.879 1.00 83.69 100 LEU A C 1
ATOM 802 O O . LEU A 1 100 ? -0.741 -5.685 2.355 1.00 83.69 100 LEU A O 1
ATOM 806 N N . GLY A 1 101 ? -2.358 -6.001 3.881 1.00 88.19 101 GLY A N 1
ATOM 807 C CA . GLY A 1 101 ? -2.369 -4.630 4.398 1.00 88.19 101 GLY A CA 1
ATOM 808 C C . GLY A 1 101 ? -3.695 -3.916 4.169 1.00 88.19 101 GLY A C 1
ATOM 809 O O . GLY A 1 101 ? -4.708 -4.533 3.828 1.00 88.19 101 GLY A O 1
ATOM 810 N N . TRP A 1 102 ? -3.702 -2.605 4.383 1.00 89.56 102 TRP A N 1
ATOM 811 C CA . TRP A 1 102 ? -4.876 -1.760 4.162 1.00 89.56 102 TRP A CA 1
ATOM 812 C C . TRP A 1 102 ? -4.805 -1.089 2.797 1.00 89.56 102 TRP A C 1
ATOM 814 O O . TRP A 1 102 ? -3.810 -0.425 2.531 1.00 89.56 102 TRP A O 1
ATOM 824 N N . PRO A 1 103 ? -5.830 -1.204 1.939 1.00 88.56 103 PRO A N 1
ATOM 825 C CA . PRO A 1 103 ? -5.901 -0.382 0.738 1.00 88.56 103 PRO A CA 1
ATOM 826 C C . PRO A 1 103 ? -5.845 1.101 1.113 1.00 88.56 103 PRO A C 1
ATOM 828 O O . PRO A 1 103 ? -6.555 1.538 2.023 1.00 88.56 103 PRO A O 1
ATOM 831 N N . GLU A 1 104 ? -5.013 1.869 0.416 1.00 86.06 104 GLU A N 1
ATOM 832 C CA . GLU A 1 104 ? -4.856 3.303 0.667 1.00 86.06 104 GLU A CA 1
ATOM 833 C C . GLU A 1 104 ? -6.172 4.079 0.495 1.00 86.06 104 GLU A C 1
ATOM 835 O O . GLU A 1 104 ? -6.446 4.997 1.269 1.00 86.06 104 GLU A O 1
ATOM 840 N N . GLU A 1 105 ? -7.023 3.651 -0.439 1.00 83.88 105 GLU A N 1
ATOM 841 C CA . GLU A 1 105 ? -8.362 4.208 -0.671 1.00 83.88 105 GLU A CA 1
ATOM 842 C C . GLU A 1 105 ? -9.249 4.045 0.570 1.00 83.88 105 GLU A C 1
ATOM 844 O O . GLU A 1 105 ? -9.708 5.029 1.139 1.00 83.88 105 GLU A O 1
ATOM 849 N N . THR A 1 106 ? -9.383 2.814 1.075 1.00 85.06 106 THR A N 1
ATOM 850 C CA . THR A 1 106 ? -10.190 2.511 2.269 1.00 85.06 106 THR A CA 1
ATOM 851 C C . THR A 1 106 ? -9.694 3.252 3.509 1.00 85.06 106 THR A C 1
ATOM 853 O O . THR A 1 106 ? -10.483 3.625 4.377 1.00 85.06 106 THR A O 1
ATOM 856 N N . TYR A 1 107 ? -8.380 3.452 3.632 1.00 85.62 107 TYR A N 1
ATOM 857 C CA . TYR A 1 107 ? -7.835 4.249 4.727 1.00 85.62 107 TYR A CA 1
ATOM 858 C C . TYR A 1 107 ? -8.176 5.735 4.588 1.00 85.62 107 TYR A C 1
ATOM 860 O O . TYR A 1 107 ? -8.552 6.361 5.577 1.00 85.62 107 TYR A O 1
ATOM 868 N N . SER A 1 108 ? -8.044 6.290 3.384 1.00 84.50 108 SER A N 1
ATOM 869 C CA . SER A 1 108 ? -8.335 7.702 3.113 1.00 84.50 108 SER A CA 1
ATOM 870 C C . SER A 1 108 ? -9.806 8.019 3.381 1.00 84.50 108 SER A C 1
ATOM 872 O O . SER A 1 108 ? -10.093 8.935 4.147 1.00 84.50 108 SER A O 1
ATOM 874 N N . GLU A 1 109 ? -10.720 7.184 2.881 1.00 86.62 109 GLU A N 1
ATOM 875 C CA . GLU A 1 109 ? -12.162 7.282 3.156 1.00 86.62 109 GLU A CA 1
ATOM 876 C C . GLU A 1 109 ? -12.462 7.247 4.662 1.00 86.62 109 GLU A C 1
ATOM 878 O O . GLU A 1 109 ? -13.264 8.026 5.175 1.00 86.62 109 GLU A O 1
ATOM 883 N N . TRP A 1 110 ? -11.796 6.359 5.408 1.00 87.75 110 TRP A N 1
ATOM 884 C CA . TRP A 1 110 ? -11.978 6.271 6.856 1.00 87.75 110 TRP A CA 1
ATOM 885 C C . TRP A 1 110 ? -11.496 7.530 7.586 1.00 87.75 110 TRP A C 1
ATOM 887 O O . TRP A 1 110 ? -12.171 7.988 8.506 1.00 87.75 110 TRP A O 1
ATOM 897 N N . ILE A 1 111 ? -10.360 8.109 7.184 1.00 85.44 111 ILE A N 1
ATOM 898 C CA . ILE A 1 111 ? -9.864 9.369 7.760 1.00 85.44 111 ILE A CA 1
ATOM 899 C C . ILE A 1 111 ? -10.845 10.514 7.501 1.00 85.44 111 ILE A C 1
ATOM 901 O O . ILE A 1 111 ? -11.102 11.308 8.406 1.00 85.44 111 ILE A O 1
ATOM 905 N N . GLU A 1 112 ? -11.408 10.596 6.296 1.00 85.81 112 GLU A N 1
ATOM 906 C CA . GLU A 1 112 ? -12.419 11.604 5.960 1.00 85.81 112 GLU A CA 1
ATOM 907 C C . GLU A 1 112 ? -13.668 11.465 6.838 1.00 85.81 112 GLU A C 1
ATOM 909 O O . GLU A 1 112 ? -14.150 12.462 7.371 1.00 85.81 112 GLU A O 1
ATOM 914 N N . LEU A 1 113 ? -14.126 10.235 7.092 1.00 85.69 113 LEU A N 1
ATOM 915 C CA . LEU A 1 113 ? -15.253 9.963 7.992 1.00 85.69 113 LEU A CA 1
ATOM 916 C C . LEU A 1 113 ? -14.990 10.319 9.464 1.00 85.69 113 LEU A C 1
ATOM 918 O O . LEU A 1 113 ? -15.945 10.496 10.209 1.00 85.69 113 LEU A O 1
ATOM 922 N N . GLN A 1 114 ? -13.734 10.364 9.919 1.00 79.75 114 GLN A N 1
ATOM 923 C CA . GLN A 1 114 ? -13.405 10.757 11.299 1.00 79.75 114 GLN A CA 1
ATOM 924 C C . GLN A 1 114 ? -13.276 12.276 11.477 1.00 79.75 114 GLN A C 1
ATOM 926 O O . GLN A 1 114 ? -13.401 12.766 12.597 1.00 79.75 114 GLN A O 1
ATOM 931 N N . ASN A 1 115 ? -12.987 13.010 10.399 1.00 74.69 115 ASN A N 1
ATOM 932 C CA . ASN A 1 115 ? -12.793 14.462 10.426 1.00 74.69 115 ASN A CA 1
ATOM 933 C C . ASN A 1 115 ? -14.078 15.260 10.136 1.00 74.69 115 ASN A C 1
ATOM 935 O O . ASN A 1 115 ? -14.028 16.491 10.148 1.00 74.69 115 ASN A O 1
ATOM 939 N N . ASN A 1 116 ? -15.193 14.579 9.866 1.00 55.94 116 ASN A N 1
ATOM 940 C CA . ASN A 1 116 ? -16.498 15.157 9.546 1.00 55.94 116 ASN A CA 1
ATOM 941 C C . ASN A 1 116 ? -17.531 14.796 10.616 1.00 55.94 116 ASN A C 1
ATOM 943 O O . ASN A 1 116 ? -18.294 15.699 11.020 1.00 55.94 116 ASN A O 1
#

Foldseek 3Di:
DDDDLVSVVVVPDPPPDDDPDPDDDPDDPVVSVVSVVVVVVVVVVVVVVVVVPDPPPPDQDFDDLVNVCVVVVDHSVVVVVCCVVVVADHFDADPVRHTPHHGPVSRVVSVVVVVD

Radius of gyration: 29.32 Å; chains: 1; bounding box: 5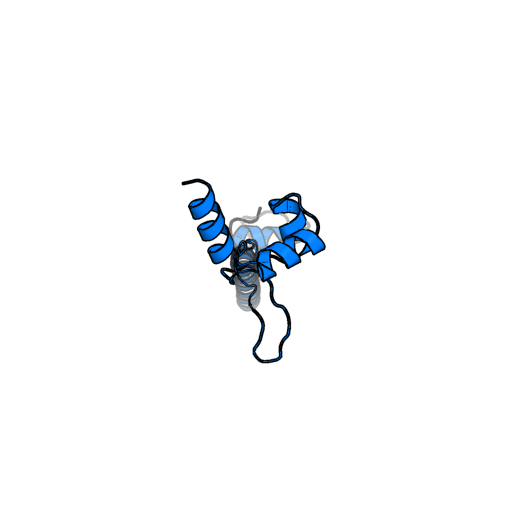8×39×71 Å

Secondary structure (DSSP, 8-state):
---SHHHHHHHTS-TTS--TTS----S-HHHHHHHHHHHHHHHHHHHHHHTTSS----S-PEE-HHHHHHHHT--HHHHHHHHHHTSSPPPEE-TTS-EEEEEHHHHHHHHHHH--